Protein AF-A0A9W5VEI7-F1 (afdb_monomer)

Secondary structure (DSSP, 8-state):
-TT-TTSEETTEEEEE-TTHHHHHHHHHHHHHHHHHHHHT-SSTTTT-TTTTTT-EEES--EEEEETTTEEEEE--STT-EEE------TT------------SSS-EEEEEE-SSS-EEEEEE--

Structure (mmCIF, N/CA/C/O backbone):
data_AF-A0A9W5VEI7-F1
#
_entry.id   AF-A0A9W5VEI7-F1
#
loop_
_atom_site.group_PDB
_atom_site.id
_atom_site.type_symbol
_atom_site.label_atom_id
_atom_site.label_alt_id
_atom_site.label_comp_id
_atom_site.label_asym_id
_atom_site.label_entity_id
_atom_site.label_seq_id
_atom_site.pdbx_PDB_ins_code
_atom_site.Cartn_x
_atom_site.Cartn_y
_atom_site.Cartn_z
_atom_site.occupancy
_atom_site.B_iso_or_equiv
_atom_site.auth_seq_id
_atom_site.auth_comp_id
_atom_site.auth_asym_id
_atom_site.auth_atom_id
_atom_site.pdbx_PDB_model_num
ATOM 1 N N . VAL A 1 1 ? -15.115 3.979 12.867 1.00 89.81 1 VAL A N 1
ATOM 2 C CA . VAL A 1 1 ? -15.300 3.335 14.190 1.00 89.81 1 VAL A CA 1
ATOM 3 C C . VAL A 1 1 ? -14.771 4.228 15.309 1.00 89.81 1 VAL A C 1
ATOM 5 O O . VAL A 1 1 ? -15.508 4.481 16.246 1.00 89.81 1 VAL A O 1
ATOM 8 N N . HIS A 1 2 ? -13.590 4.835 15.154 1.00 90.88 2 HIS A N 1
ATOM 9 C CA . HIS A 1 2 ? -12.962 5.741 16.139 1.00 90.88 2 HIS A CA 1
ATOM 10 C C . HIS A 1 2 ? -13.725 7.028 16.533 1.00 90.88 2 HIS A C 1
ATOM 12 O O . HIS A 1 2 ? -13.246 7.781 17.369 1.00 90.88 2 HIS A O 1
ATOM 18 N N . SER A 1 3 ? -14.899 7.306 15.958 1.00 93.50 3 SER A N 1
ATOM 19 C CA . SER A 1 3 ? -15.786 8.395 16.396 1.00 93.50 3 SER A CA 1
ATOM 20 C C . SER A 1 3 ? -16.842 7.957 17.424 1.00 93.50 3 SER A C 1
ATOM 22 O O . SER A 1 3 ? -17.611 8.797 17.896 1.00 93.50 3 SER A O 1
ATOM 24 N N . ILE A 1 4 ? -16.909 6.663 17.767 1.00 93.94 4 ILE A N 1
ATOM 25 C CA . ILE A 1 4 ? -17.782 6.137 18.826 1.00 93.94 4 ILE A CA 1
ATOM 26 C C . ILE A 1 4 ? -17.278 6.656 20.176 1.00 93.94 4 ILE A C 1
ATOM 28 O O . ILE A 1 4 ? -16.124 6.450 20.543 1.00 93.94 4 ILE A O 1
ATOM 32 N N . ARG A 1 5 ? -18.151 7.341 20.917 1.00 95.00 5 ARG A N 1
ATOM 33 C CA . ARG A 1 5 ? -17.849 7.842 22.265 1.00 95.00 5 ARG A CA 1
ATOM 34 C C . ARG A 1 5 ? -18.010 6.733 23.297 1.00 95.00 5 ARG A C 1
ATOM 36 O O . ARG A 1 5 ? -18.776 5.805 23.068 1.00 95.00 5 ARG A O 1
ATOM 43 N N . GLU A 1 6 ? -17.333 6.859 24.436 1.00 94.06 6 GLU A N 1
ATOM 44 C CA . GLU A 1 6 ? -17.485 5.948 25.586 1.00 94.06 6 GLU A CA 1
ATOM 45 C C . GLU A 1 6 ? -17.261 4.461 25.234 1.00 94.06 6 GLU A C 1
ATOM 47 O O . GLU A 1 6 ? -17.860 3.569 25.836 1.00 94.06 6 GLU A O 1
ATOM 52 N N . ALA A 1 7 ? -16.409 4.182 24.238 1.00 95.50 7 ALA A N 1
ATOM 53 C CA . ALA A 1 7 ? -15.915 2.830 23.970 1.00 95.50 7 ALA A CA 1
ATOM 54 C C . ALA A 1 7 ? -15.021 2.349 25.125 1.00 95.50 7 ALA A C 1
ATOM 56 O O . ALA A 1 7 ? -15.180 1.237 25.617 1.00 95.50 7 ALA A O 1
ATOM 57 N N . TYR A 1 8 ? -14.170 3.243 25.626 1.00 96.06 8 TYR A N 1
ATOM 58 C CA . TYR A 1 8 ? -13.362 3.060 26.828 1.00 96.06 8 TYR A CA 1
ATOM 59 C C . TYR A 1 8 ? -13.491 4.289 27.734 1.00 96.06 8 TYR A C 1
ATOM 61 O O . TYR A 1 8 ? -13.826 5.381 27.258 1.00 96.06 8 TYR A O 1
ATOM 69 N N . LEU A 1 9 ? -13.250 4.115 29.035 1.00 93.06 9 LEU A N 1
ATOM 70 C CA . LEU A 1 9 ? -13.250 5.220 29.999 1.00 93.06 9 LEU A CA 1
ATOM 71 C C . LEU A 1 9 ? -12.119 6.222 29.691 1.00 93.06 9 LEU A C 1
ATOM 73 O O . LEU A 1 9 ? -10.972 5.797 29.530 1.00 93.06 9 LEU A O 1
ATOM 77 N N . PRO A 1 10 ? -12.397 7.540 29.641 1.00 90.88 10 PRO A N 1
ATOM 78 C CA . PRO A 1 10 ? -11.372 8.552 29.374 1.00 90.88 10 PRO A CA 1
ATOM 79 C C . PRO A 1 10 ? -10.241 8.571 30.407 1.00 90.88 10 PRO A C 1
ATOM 81 O O . PRO A 1 10 ? -9.091 8.820 30.056 1.00 90.88 10 PRO A O 1
ATOM 84 N N . GLU A 1 11 ? -10.561 8.310 31.677 1.00 91.88 11 GLU A N 1
ATOM 85 C CA . GLU A 1 11 ? -9.609 8.349 32.790 1.00 91.88 11 GLU A CA 1
ATOM 86 C C . GLU A 1 11 ? -8.664 7.143 32.786 1.00 91.88 11 GLU A C 1
ATOM 88 O O . GLU A 1 11 ? -7.541 7.235 33.284 1.00 91.88 11 GLU A O 1
ATOM 93 N N . LEU A 1 12 ? -9.112 6.011 32.231 1.00 91.38 12 LEU A N 1
ATOM 94 C CA . LEU A 1 12 ? -8.300 4.813 32.069 1.00 91.38 12 LEU A CA 1
ATOM 95 C C . LEU A 1 12 ? -8.835 3.953 30.914 1.00 91.38 12 LEU A C 1
ATOM 97 O O . LEU A 1 12 ? -9.746 3.144 31.093 1.00 91.38 12 LEU A O 1
ATOM 101 N N . SER A 1 13 ? -8.212 4.083 29.741 1.00 88.75 13 SER A N 1
ATOM 102 C CA . SER A 1 13 ? -8.659 3.480 28.474 1.00 88.75 13 SER A CA 1
ATOM 103 C C . SER A 1 13 ? -8.598 1.948 28.410 1.00 88.75 13 SER A C 1
ATOM 105 O O . SER A 1 13 ? -9.022 1.364 27.421 1.00 88.75 13 SER A O 1
ATOM 107 N N . VAL A 1 14 ? -8.102 1.281 29.457 1.00 93.44 14 VAL A N 1
ATOM 108 C CA . VAL A 1 14 ? -8.184 -0.183 29.592 1.00 93.44 14 VAL A CA 1
ATOM 109 C C . VAL A 1 14 ? -9.539 -0.641 30.139 1.00 93.44 14 VAL A C 1
ATOM 111 O O . VAL A 1 14 ? -9.875 -1.816 30.025 1.00 93.44 14 VAL A O 1
ATOM 114 N N . ILE A 1 15 ? -10.309 0.256 30.770 1.00 94.94 15 ILE A N 1
ATOM 115 C CA . ILE A 1 15 ? -11.610 -0.089 31.342 1.00 94.94 15 ILE A CA 1
ATOM 116 C C . ILE A 1 15 ? -12.681 0.067 30.251 1.00 94.94 15 ILE A C 1
ATOM 118 O O . ILE A 1 15 ? -12.861 1.179 29.736 1.00 94.94 15 ILE A O 1
ATOM 122 N N . PRO A 1 16 ? -13.413 -1.011 29.911 1.00 96.06 16 PRO A N 1
ATOM 123 C CA . PRO A 1 16 ? -14.502 -0.960 28.941 1.00 96.06 16 PRO A CA 1
ATOM 124 C C . PRO A 1 16 ? -15.584 0.048 29.346 1.00 96.06 16 PRO A C 1
ATOM 126 O O . PRO A 1 16 ? -16.036 0.060 30.493 1.00 96.06 16 PRO A O 1
ATOM 129 N N . GLY A 1 17 ? -16.007 0.884 28.398 1.00 95.69 17 GLY A N 1
ATOM 130 C CA . GLY A 1 17 ? -17.150 1.784 28.552 1.00 95.69 17 GLY A CA 1
ATOM 131 C C . GLY A 1 17 ? -18.465 1.151 28.084 1.00 95.69 17 GLY A C 1
ATOM 132 O O . GLY A 1 17 ? -18.524 -0.026 27.722 1.00 95.69 17 GLY A O 1
ATOM 133 N N . VAL A 1 18 ? -19.541 1.945 28.049 1.00 96.81 18 VAL A N 1
ATOM 134 C CA . VAL A 1 18 ? -20.878 1.470 27.637 1.00 96.81 18 VAL A CA 1
ATOM 135 C C . VAL A 1 18 ? -20.925 0.999 26.181 1.00 96.81 18 VAL A C 1
ATOM 137 O O . VAL A 1 18 ? -21.739 0.143 25.842 1.00 96.81 18 VAL A O 1
ATOM 140 N N . ASN A 1 19 ? -20.034 1.522 25.332 1.00 97.62 19 ASN A N 1
ATOM 141 C CA . ASN A 1 19 ? -19.972 1.198 23.909 1.00 97.62 19 ASN A CA 1
ATOM 142 C C . ASN A 1 19 ? -18.811 0.256 23.546 1.00 97.62 19 ASN A C 1
ATOM 144 O O . ASN A 1 19 ? -18.544 0.069 22.360 1.00 97.62 19 ASN A O 1
ATOM 148 N N . ALA A 1 20 ? -18.129 -0.352 24.525 1.00 97.06 20 ALA A N 1
ATOM 149 C CA . ALA A 1 20 ? -16.972 -1.217 24.269 1.00 97.06 20 ALA A CA 1
ATOM 150 C C . ALA A 1 20 ? -17.304 -2.376 23.317 1.00 97.06 20 ALA A C 1
ATOM 152 O O . ALA A 1 20 ? -16.655 -2.540 22.290 1.00 97.06 20 ALA A O 1
ATOM 153 N N . ALA A 1 21 ? -18.379 -3.120 23.596 1.00 97.75 21 ALA A N 1
ATOM 154 C CA . ALA A 1 21 ? -18.740 -4.305 22.817 1.00 97.75 21 ALA A CA 1
ATOM 155 C C . ALA A 1 21 ? -19.010 -3.990 21.334 1.00 97.75 21 ALA A C 1
ATOM 157 O O . ALA A 1 21 ? -18.533 -4.696 20.448 1.00 97.75 21 ALA A O 1
ATOM 158 N N . ILE A 1 22 ? -19.744 -2.905 21.051 1.00 97.69 22 ILE A N 1
ATOM 159 C CA . ILE A 1 22 ? -20.023 -2.489 19.667 1.00 97.69 22 ILE A CA 1
ATOM 160 C C . ILE A 1 22 ? -18.777 -1.925 18.976 1.00 97.69 22 ILE A C 1
ATOM 162 O O . ILE A 1 22 ? -18.629 -2.072 17.764 1.00 97.69 22 ILE A O 1
ATOM 166 N N . PHE A 1 23 ? -17.885 -1.272 19.728 1.00 97.44 23 PHE A N 1
ATOM 167 C CA . PHE A 1 23 ? -16.634 -0.742 19.202 1.00 97.44 23 PHE A CA 1
ATOM 168 C C . PHE A 1 23 ? -15.697 -1.881 18.793 1.00 97.44 23 PHE A C 1
ATOM 170 O O . PHE A 1 23 ? -15.270 -1.911 17.642 1.00 97.44 23 PHE A O 1
ATOM 177 N N . GLU A 1 24 ? -15.456 -2.842 19.687 1.00 97.00 24 GLU A N 1
ATOM 178 C CA . GLU A 1 24 ? -14.544 -3.971 19.469 1.00 97.00 24 GLU A CA 1
ATOM 179 C C . GLU A 1 24 ? -14.993 -4.858 18.303 1.00 97.00 24 GLU A C 1
ATOM 181 O O . GLU A 1 24 ? -14.178 -5.245 17.464 1.00 97.00 24 GLU A O 1
ATOM 186 N N . GLU A 1 25 ? -16.297 -5.131 18.178 1.00 98.00 25 GLU A N 1
ATOM 187 C CA . GLU A 1 25 ? -16.819 -5.890 17.038 1.00 98.00 25 GLU A CA 1
ATOM 188 C C . GLU A 1 25 ? -16.534 -5.173 15.709 1.00 98.00 25 GLU A C 1
ATOM 190 O O . GLU A 1 25 ? -16.079 -5.784 14.735 1.00 98.00 25 GLU A O 1
ATOM 195 N N . LEU A 1 26 ? -16.801 -3.866 15.646 1.00 98.06 26 LEU A N 1
ATOM 196 C CA . LEU A 1 26 ? -16.594 -3.087 14.429 1.00 98.06 26 LEU A CA 1
ATOM 197 C C . LEU A 1 26 ? -15.108 -2.901 14.118 1.00 98.06 26 LEU A C 1
ATOM 199 O O . LEU A 1 26 ? -14.727 -2.969 12.951 1.00 98.06 26 LEU A O 1
ATOM 203 N N . GLU A 1 27 ? -14.271 -2.691 15.129 1.00 95.88 27 GLU A N 1
ATOM 204 C CA . GLU A 1 27 ? -12.824 -2.593 14.971 1.00 95.88 27 GLU A CA 1
ATOM 205 C C . GLU A 1 27 ? -12.234 -3.916 14.457 1.00 95.88 27 GLU A C 1
ATOM 207 O O . GLU A 1 27 ? -11.488 -3.914 13.477 1.00 95.88 27 GLU A O 1
ATOM 212 N N . GLY A 1 28 ? -12.680 -5.060 14.986 1.00 97.06 28 GLY A N 1
ATOM 213 C CA . GLY A 1 28 ? -12.312 -6.382 14.471 1.00 97.06 28 GLY A CA 1
ATOM 214 C C . GLY A 1 28 ? -12.672 -6.581 12.992 1.00 97.06 28 GLY A C 1
ATOM 215 O O . GLY A 1 28 ? -11.894 -7.154 12.219 1.00 97.06 28 GLY A O 1
ATOM 216 N N . ARG A 1 29 ? -13.819 -6.049 12.545 1.00 97.88 29 ARG A N 1
ATOM 217 C CA . ARG A 1 29 ? -14.196 -6.051 1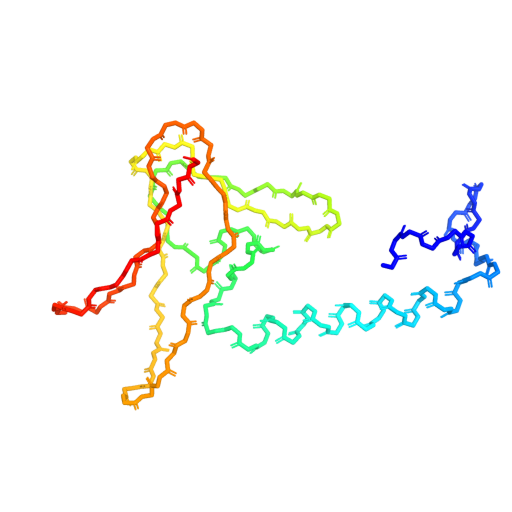1.118 1.00 97.88 29 ARG A CA 1
ATOM 218 C C . ARG A 1 29 ? -13.283 -5.155 10.274 1.00 97.88 29 ARG A C 1
ATOM 220 O O . ARG A 1 29 ? -12.981 -5.518 9.138 1.00 97.88 29 ARG A O 1
ATOM 227 N N . ILE A 1 30 ? -12.824 -4.021 10.808 1.00 95.56 30 ILE A N 1
ATOM 228 C CA . ILE A 1 30 ? -11.851 -3.147 10.133 1.00 95.56 30 ILE A CA 1
ATOM 229 C C . ILE A 1 30 ? -10.488 -3.839 10.009 1.00 95.56 30 ILE A C 1
ATOM 231 O O . ILE A 1 30 ? -9.930 -3.853 8.913 1.00 95.56 30 ILE A O 1
ATOM 235 N N . PHE A 1 31 ? -9.990 -4.489 11.065 1.00 94.25 31 PHE A N 1
ATOM 236 C CA . PHE A 1 31 ? -8.757 -5.282 10.988 1.00 94.25 31 PHE A CA 1
ATOM 237 C C . PHE A 1 31 ? -8.863 -6.406 9.955 1.00 94.25 31 PHE A C 1
ATOM 239 O O . PHE A 1 31 ? -7.980 -6.559 9.114 1.00 94.25 31 PHE A O 1
ATOM 246 N N . THR A 1 32 ? -9.988 -7.126 9.940 1.00 97.25 32 THR A N 1
ATOM 247 C CA . THR A 1 32 ? -10.258 -8.150 8.919 1.00 97.25 32 THR A CA 1
ATOM 248 C C . THR A 1 32 ? -10.211 -7.557 7.508 1.00 97.25 32 THR A C 1
ATOM 250 O O . THR A 1 32 ? -9.648 -8.161 6.596 1.00 97.25 32 THR A O 1
ATOM 253 N N . ALA A 1 33 ? -10.771 -6.360 7.309 1.00 96.31 33 ALA A N 1
ATOM 254 C CA . ALA A 1 33 ? -10.738 -5.684 6.018 1.00 96.31 33 ALA A CA 1
ATOM 255 C C . ALA A 1 33 ? -9.309 -5.315 5.584 1.00 96.31 33 ALA A C 1
ATOM 257 O O . ALA A 1 33 ? -8.986 -5.498 4.410 1.00 96.31 33 ALA A O 1
ATOM 258 N N . PHE A 1 34 ? -8.448 -4.861 6.504 1.00 94.19 34 PHE A N 1
ATOM 259 C CA . PHE A 1 34 ? -7.029 -4.625 6.214 1.00 94.19 34 PHE A CA 1
ATOM 260 C C . PHE A 1 34 ? -6.305 -5.917 5.827 1.00 94.19 34 PHE A C 1
ATOM 262 O O . PHE A 1 34 ? -5.645 -5.951 4.791 1.00 94.19 34 PHE A O 1
ATOM 269 N N . SER A 1 35 ? -6.511 -7.010 6.569 1.00 94.94 35 SER A N 1
ATOM 270 C CA . SER A 1 35 ? -5.917 -8.310 6.230 1.00 94.94 35 SER A CA 1
ATOM 271 C C . SER A 1 35 ? -6.369 -8.822 4.858 1.00 94.94 35 SER A C 1
ATOM 273 O O . SER A 1 35 ? -5.563 -9.341 4.092 1.00 94.94 35 SER A O 1
ATOM 275 N N . LEU A 1 36 ? -7.648 -8.652 4.507 1.00 97.69 36 LEU A N 1
ATOM 276 C CA . LEU A 1 36 ? -8.164 -9.020 3.183 1.00 97.69 36 LEU A CA 1
ATOM 277 C C . LEU A 1 36 ? -7.634 -8.107 2.070 1.00 97.69 36 LEU A C 1
ATOM 279 O O . LEU A 1 36 ? -7.484 -8.554 0.932 1.00 97.69 36 LEU A O 1
ATOM 283 N N . TYR A 1 37 ? -7.385 -6.831 2.374 1.00 95.81 37 TYR A N 1
ATOM 284 C CA . TYR A 1 37 ? -6.795 -5.881 1.436 1.00 95.81 37 TYR A CA 1
ATOM 285 C C . TYR A 1 37 ? -5.348 -6.248 1.097 1.00 95.81 37 TYR A C 1
ATOM 287 O O . TYR A 1 37 ? -4.991 -6.210 -0.080 1.00 95.81 37 TYR A O 1
ATOM 295 N N . ASP A 1 38 ? -4.560 -6.625 2.103 1.00 94.81 38 ASP A N 1
ATOM 296 C CA . ASP A 1 38 ? -3.181 -7.089 1.940 1.00 94.81 38 ASP A CA 1
ATOM 297 C C . ASP A 1 38 ? -3.132 -8.436 1.205 1.00 94.81 38 ASP A C 1
ATOM 299 O O . ASP A 1 38 ? -2.522 -8.546 0.145 1.00 94.81 38 ASP A O 1
ATOM 303 N N . ALA A 1 39 ? -3.900 -9.431 1.665 1.00 96.31 39 ALA A N 1
ATOM 304 C CA . ALA A 1 39 ? -3.863 -10.789 1.116 1.00 96.31 39 ALA A CA 1
ATOM 305 C C . ALA A 1 39 ? -4.236 -10.887 -0.376 1.00 96.31 39 ALA A C 1
ATOM 307 O O . ALA A 1 39 ? -3.816 -11.820 -1.061 1.00 96.31 39 ALA A O 1
ATOM 308 N N . ARG A 1 40 ? -5.048 -9.955 -0.894 1.00 97.19 40 ARG A N 1
ATOM 309 C CA . ARG A 1 40 ? -5.408 -9.914 -2.324 1.00 97.19 40 ARG A CA 1
ATOM 310 C C . ARG A 1 40 ? -4.396 -9.160 -3.187 1.00 97.19 40 ARG A C 1
ATOM 312 O O . ARG A 1 40 ? -4.503 -9.220 -4.412 1.00 97.19 40 ARG A O 1
ATOM 319 N N . ASN A 1 41 ? -3.515 -8.367 -2.579 1.00 97.69 41 ASN A N 1
ATOM 320 C CA . ASN A 1 41 ? -2.573 -7.540 -3.311 1.00 97.69 41 ASN A CA 1
ATOM 321 C C . ASN A 1 41 ? -1.415 -8.408 -3.812 1.00 97.69 41 ASN A C 1
ATOM 323 O O . ASN A 1 41 ? -0.784 -9.133 -3.051 1.00 97.69 41 ASN A O 1
ATOM 327 N N . VAL A 1 42 ? -1.143 -8.350 -5.115 1.00 97.81 42 VAL A N 1
ATOM 328 C CA . VAL A 1 42 ? -0.032 -9.103 -5.718 1.00 97.81 42 VAL A CA 1
ATOM 329 C C . VAL A 1 42 ? 1.309 -8.409 -5.435 1.00 97.81 42 VAL A C 1
ATOM 331 O O . VAL A 1 42 ? 2.350 -9.066 -5.394 1.00 97.81 42 VAL A O 1
ATOM 334 N N . ILE A 1 43 ? 1.280 -7.092 -5.208 1.00 98.12 43 ILE A N 1
ATOM 335 C CA . ILE A 1 43 ? 2.436 -6.286 -4.802 1.00 98.12 43 ILE A CA 1
ATOM 336 C C . ILE A 1 43 ? 2.732 -6.584 -3.335 1.00 98.12 43 ILE A C 1
ATOM 338 O O . ILE A 1 43 ? 1.861 -6.443 -2.474 1.00 98.12 43 ILE A O 1
ATOM 342 N N . LYS A 1 44 ? 3.973 -6.964 -3.036 1.00 98.12 44 LYS A N 1
ATOM 343 C CA . LYS A 1 44 ? 4.393 -7.243 -1.659 1.00 98.12 44 LYS A CA 1
ATOM 344 C C . LYS A 1 44 ? 4.680 -5.937 -0.938 1.00 98.12 44 LYS A C 1
ATOM 346 O O . LYS A 1 44 ? 5.437 -5.125 -1.468 1.00 98.12 44 LYS A O 1
ATOM 351 N N . ASN A 1 45 ? 4.141 -5.782 0.274 1.00 97.44 45 ASN A N 1
ATOM 352 C CA . ASN A 1 45 ? 4.315 -4.577 1.094 1.00 97.44 45 ASN A CA 1
ATOM 353 C C . ASN A 1 45 ? 3.897 -3.296 0.337 1.00 97.44 45 ASN A C 1
ATOM 355 O O . ASN A 1 45 ? 4.567 -2.267 0.395 1.00 97.44 45 ASN A O 1
ATOM 359 N N . GLY A 1 46 ? 2.800 -3.380 -0.428 1.00 97.31 46 GLY A N 1
ATOM 360 C CA . GLY A 1 46 ? 2.264 -2.261 -1.213 1.00 97.31 46 GLY A CA 1
ATOM 361 C C . GLY A 1 46 ? 1.591 -1.161 -0.387 1.00 97.31 46 GLY A C 1
ATOM 362 O O . GLY A 1 46 ? 1.188 -0.142 -0.939 1.00 97.31 46 GLY A O 1
ATOM 363 N N . ASP A 1 47 ? 1.437 -1.384 0.915 1.00 96.00 47 ASP A N 1
ATOM 364 C CA . ASP A 1 47 ? 0.917 -0.445 1.907 1.00 96.00 47 ASP A CA 1
ATOM 365 C C . ASP A 1 47 ? 2.026 0.224 2.740 1.00 96.00 47 ASP A C 1
ATOM 367 O O . ASP A 1 47 ? 1.726 1.100 3.544 1.00 96.00 47 ASP A O 1
ATOM 371 N N . PHE A 1 48 ? 3.291 -0.171 2.543 1.00 97.19 48 PHE A N 1
ATOM 372 C CA . PHE A 1 48 ? 4.469 0.311 3.273 1.00 97.19 48 PHE A CA 1
ATOM 373 C C . PHE A 1 48 ? 4.433 0.077 4.793 1.00 97.19 48 PHE A C 1
ATOM 375 O O . PHE A 1 48 ? 5.254 0.635 5.523 1.00 97.19 48 PHE A O 1
ATOM 382 N N . ASN A 1 49 ? 3.547 -0.790 5.294 1.00 94.62 49 ASN A N 1
ATOM 383 C CA . ASN A 1 49 ? 3.453 -1.086 6.728 1.00 94.62 49 ASN A CA 1
ATOM 384 C C . ASN A 1 49 ? 4.703 -1.801 7.271 1.00 94.62 49 ASN A C 1
ATOM 386 O O . ASN A 1 49 ? 4.950 -1.789 8.472 1.00 94.62 49 ASN A O 1
ATOM 390 N N . ASN A 1 50 ? 5.529 -2.381 6.393 1.00 95.19 50 ASN A N 1
ATOM 391 C CA . ASN A 1 50 ? 6.835 -2.955 6.734 1.00 95.19 50 ASN A CA 1
ATOM 392 C C . ASN A 1 50 ? 8.000 -2.107 6.188 1.00 95.19 50 ASN A C 1
ATOM 394 O O . ASN A 1 50 ? 9.032 -2.644 5.758 1.00 95.19 50 ASN A O 1
ATOM 398 N N . GLY A 1 51 ? 7.819 -0.783 6.138 1.00 95.94 51 GLY A N 1
ATOM 399 C CA . GLY A 1 51 ? 8.791 0.156 5.583 1.00 95.94 51 GLY A CA 1
ATOM 400 C C . GLY A 1 51 ? 9.039 -0.109 4.097 1.00 95.94 51 GLY A C 1
ATOM 401 O O . GLY A 1 51 ? 8.105 -0.318 3.327 1.00 95.94 51 GLY A O 1
ATOM 402 N N . LEU A 1 52 ? 10.312 -0.166 3.699 1.00 97.56 52 LEU A N 1
ATOM 403 C CA . LEU A 1 52 ? 10.743 -0.392 2.309 1.00 97.56 52 LEU A CA 1
ATOM 404 C C . LEU A 1 52 ? 11.021 -1.872 1.990 1.00 97.56 52 LEU A C 1
ATOM 406 O O . LEU A 1 52 ? 11.618 -2.202 0.967 1.00 97.56 52 LEU A O 1
ATOM 410 N N . SER A 1 53 ? 10.588 -2.795 2.851 1.00 97.69 53 SER A N 1
ATOM 411 C CA . SER A 1 53 ? 10.746 -4.231 2.611 1.00 97.69 53 SER A CA 1
ATOM 412 C C . SER A 1 53 ? 10.117 -4.641 1.274 1.00 97.69 53 SER A C 1
ATOM 414 O O . SER A 1 53 ? 9.020 -4.202 0.942 1.00 97.69 53 SER A O 1
ATOM 416 N N . CYS A 1 54 ? 10.786 -5.519 0.521 1.00 97.75 54 CYS A N 1
ATOM 417 C CA . CYS A 1 54 ? 10.386 -5.954 -0.828 1.00 97.75 54 CYS A CA 1
ATOM 418 C C . CYS A 1 54 ? 10.414 -4.864 -1.921 1.00 97.75 54 CYS A C 1
ATOM 420 O O . CYS A 1 54 ? 10.075 -5.177 -3.063 1.00 97.75 54 CYS A O 1
ATOM 422 N N . TRP A 1 55 ? 10.845 -3.639 -1.621 1.00 98.56 55 TRP A N 1
ATOM 423 C CA . TRP A 1 55 ? 11.043 -2.577 -2.605 1.00 98.56 55 TRP A CA 1
ATOM 424 C C . TRP A 1 55 ? 12.530 -2.382 -2.907 1.00 98.56 55 TRP A C 1
ATOM 426 O O . TRP A 1 55 ? 13.380 -2.467 -2.023 1.00 98.56 55 TRP A O 1
ATOM 436 N N . ASN A 1 56 ? 12.845 -2.116 -4.171 1.00 98.44 56 ASN A N 1
ATOM 437 C CA . ASN A 1 56 ? 14.154 -1.657 -4.606 1.00 98.44 56 ASN A CA 1
ATOM 438 C C . ASN A 1 56 ? 14.145 -0.130 -4.689 1.00 98.44 56 ASN A C 1
ATOM 440 O O . ASN A 1 56 ? 13.267 0.448 -5.332 1.00 98.44 56 ASN A O 1
ATOM 444 N N . VAL A 1 57 ? 15.133 0.499 -4.060 1.00 98.19 57 VAL A N 1
ATOM 445 C CA . VAL A 1 57 ? 15.180 1.947 -3.854 1.00 98.19 57 VAL A CA 1
ATOM 446 C C . VAL A 1 57 ? 16.459 2.516 -4.449 1.00 98.19 57 VAL A C 1
ATOM 448 O O . VAL A 1 57 ? 17.550 1.996 -4.209 1.00 98.19 57 VAL A O 1
ATOM 451 N N . LYS A 1 58 ? 16.321 3.604 -5.203 1.00 97.94 58 LYS A N 1
ATOM 452 C CA . LYS A 1 58 ? 17.419 4.481 -5.614 1.00 97.94 58 LYS A CA 1
ATOM 453 C C . LYS A 1 58 ? 17.118 5.902 -5.148 1.00 97.94 58 LYS A C 1
ATOM 455 O O . LYS A 1 58 ? 15.969 6.323 -5.210 1.00 97.94 58 LYS A O 1
ATOM 460 N N . GLY A 1 59 ? 18.148 6.634 -4.735 1.00 96.12 59 GLY A N 1
ATOM 461 C CA . GLY A 1 59 ? 17.983 7.974 -4.163 1.00 96.12 59 GLY A CA 1
ATOM 462 C C . GLY A 1 59 ? 17.429 7.941 -2.739 1.00 96.12 59 GLY A C 1
ATOM 463 O O . GLY A 1 59 ? 17.458 6.900 -2.074 1.00 96.12 59 GLY A O 1
ATOM 464 N N . HIS A 1 60 ? 16.971 9.096 -2.266 1.00 96.25 60 HIS A N 1
ATOM 465 C CA . HIS A 1 60 ? 16.434 9.272 -0.924 1.00 96.25 60 HIS A CA 1
ATOM 466 C C . HIS A 1 60 ? 14.904 9.183 -0.919 1.00 96.25 60 HIS A C 1
ATOM 468 O O . HIS A 1 60 ? 14.225 9.978 -1.567 1.00 96.25 60 HIS A O 1
ATOM 474 N N . VAL A 1 61 ? 14.360 8.239 -0.150 1.00 97.38 61 VAL A N 1
ATOM 475 C CA . VAL A 1 61 ? 12.919 8.086 0.099 1.00 97.38 61 VAL A CA 1
ATOM 476 C C . VAL A 1 61 ? 12.693 7.700 1.551 1.00 97.38 61 VAL A C 1
ATOM 478 O O . VAL A 1 61 ? 13.519 6.999 2.137 1.00 97.38 61 VAL A O 1
ATOM 481 N N . ASP A 1 62 ? 11.543 8.090 2.087 1.00 96.31 62 ASP A N 1
ATOM 482 C CA . ASP A 1 62 ? 11.162 7.806 3.467 1.00 96.31 62 ASP A CA 1
ATOM 483 C C . ASP A 1 62 ? 9.824 7.075 3.532 1.00 96.31 62 ASP A C 1
ATOM 485 O O . ASP A 1 62 ? 8.998 7.145 2.619 1.00 96.31 62 ASP A O 1
ATOM 489 N N . VAL A 1 63 ? 9.602 6.373 4.643 1.00 97.06 63 VAL A N 1
ATOM 490 C CA . VAL A 1 63 ? 8.282 5.865 5.012 1.00 97.06 63 VAL A CA 1
ATOM 491 C C . VAL A 1 63 ?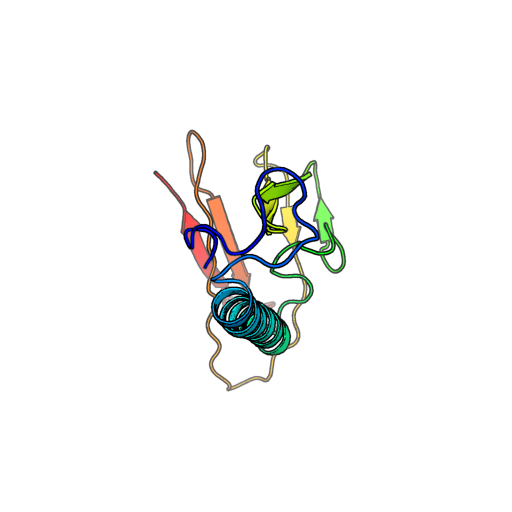 7.899 6.479 6.345 1.00 97.06 63 VAL A C 1
ATOM 493 O O . VAL A 1 63 ? 8.573 6.255 7.349 1.00 97.06 63 VAL A O 1
ATOM 496 N N . GLU A 1 64 ? 6.813 7.242 6.348 1.00 95.06 64 GLU A N 1
ATOM 497 C CA . GLU A 1 64 ? 6.303 7.906 7.543 1.00 95.06 64 GLU A CA 1
ATOM 498 C C . GLU A 1 64 ? 5.068 7.179 8.077 1.00 95.06 64 GLU A C 1
ATOM 500 O O . GLU A 1 64 ? 4.137 6.869 7.328 1.00 95.06 64 GLU A O 1
ATOM 505 N N . GLU A 1 65 ? 5.036 6.931 9.386 1.00 89.81 65 GLU A N 1
ATOM 506 C CA . GLU A 1 65 ? 3.833 6.456 10.067 1.00 89.81 65 GLU A CA 1
ATOM 507 C C . GLU A 1 65 ? 2.885 7.634 10.322 1.00 89.81 65 GLU A C 1
ATOM 509 O O . GLU A 1 65 ? 3.157 8.533 11.118 1.00 89.81 65 GLU A O 1
ATOM 514 N N . GLN A 1 66 ? 1.739 7.620 9.650 1.00 80.94 66 GLN A N 1
ATOM 515 C CA . GLN A 1 66 ? 0.615 8.499 9.937 1.00 80.94 66 GLN A CA 1
ATOM 516 C C . GLN A 1 66 ? -0.336 7.866 10.967 1.00 80.94 66 GLN A C 1
ATOM 518 O O . GLN A 1 66 ? -0.219 6.702 11.357 1.00 80.94 66 GLN A O 1
ATOM 523 N N . ASN A 1 67 ? -1.325 8.656 11.397 1.00 73.88 67 ASN A N 1
ATOM 524 C CA . ASN A 1 67 ? -2.353 8.261 12.363 1.00 73.88 67 ASN A CA 1
ATOM 525 C C . ASN A 1 67 ? -2.914 6.848 12.108 1.00 73.88 67 ASN A C 1
ATOM 527 O O . ASN A 1 67 ? -3.267 6.504 10.980 1.00 73.88 67 ASN A O 1
ATOM 531 N N . ASN A 1 68 ? -3.104 6.088 13.193 1.00 68.38 68 ASN A N 1
ATOM 532 C CA . ASN A 1 68 ? -3.715 4.754 13.206 1.00 68.38 68 ASN A CA 1
ATOM 533 C C . ASN A 1 68 ? -2.986 3.710 12.338 1.00 68.38 68 ASN A C 1
ATOM 535 O O . ASN A 1 68 ? -3.634 3.012 11.560 1.00 68.38 68 ASN A O 1
ATOM 539 N N . GLN A 1 69 ? -1.662 3.585 12.498 1.00 71.69 69 GLN A N 1
ATOM 540 C CA . GLN A 1 69 ? -0.847 2.537 11.855 1.00 71.69 69 GLN A CA 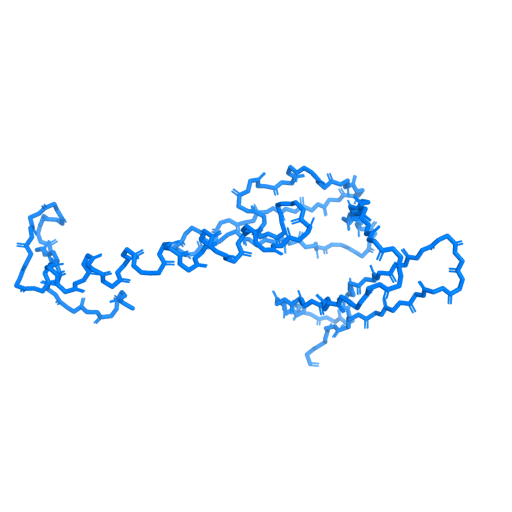1
ATOM 541 C C . GLN A 1 69 ? -0.865 2.594 10.320 1.00 71.69 69 GLN A C 1
ATOM 543 O O . GLN A 1 69 ? -0.737 1.571 9.652 1.00 71.69 69 GLN A O 1
ATOM 548 N N . ARG A 1 70 ? -1.072 3.782 9.746 1.00 86.69 70 ARG A N 1
ATOM 549 C CA . ARG A 1 70 ? -1.028 3.966 8.298 1.00 86.69 70 ARG A CA 1
ATOM 550 C C . ARG A 1 70 ? 0.358 4.444 7.903 1.00 86.69 70 ARG A C 1
ATOM 552 O O . ARG A 1 70 ? 0.664 5.611 8.110 1.00 86.69 70 ARG A O 1
ATOM 559 N N . SER A 1 71 ? 1.144 3.595 7.264 1.00 94.81 71 SER A N 1
ATOM 560 C CA . SER A 1 71 ? 2.403 4.022 6.659 1.00 94.81 71 SER A CA 1
ATOM 561 C C . SER A 1 71 ? 2.182 4.664 5.288 1.00 94.81 71 SER A C 1
ATOM 563 O O . SER A 1 71 ? 1.275 4.285 4.541 1.00 94.81 71 SER A O 1
ATOM 565 N N . VAL A 1 72 ? 2.997 5.663 4.948 1.00 96.38 72 VAL A N 1
ATOM 566 C CA . VAL A 1 72 ? 3.001 6.299 3.624 1.00 96.38 72 VAL A CA 1
ATOM 567 C C . VAL A 1 72 ? 4.420 6.397 3.082 1.00 96.38 72 VAL A C 1
ATOM 569 O O . VAL A 1 72 ? 5.344 6.717 3.821 1.00 96.38 72 VAL A O 1
ATOM 572 N N . LEU A 1 73 ? 4.587 6.139 1.785 1.00 97.88 73 LEU A N 1
ATOM 573 C CA . LEU A 1 73 ? 5.835 6.413 1.079 1.00 97.88 73 LEU A CA 1
ATOM 574 C C . LEU A 1 73 ? 5.922 7.906 0.752 1.00 97.88 73 LEU A C 1
ATOM 576 O O . LEU A 1 73 ? 5.006 8.459 0.139 1.00 97.88 73 LEU A O 1
ATOM 580 N N . VAL A 1 74 ? 7.048 8.523 1.098 1.00 97.56 74 VAL A N 1
ATOM 581 C CA . VAL A 1 74 ? 7.388 9.902 0.753 1.00 97.56 74 VAL A CA 1
ATOM 582 C C . VAL A 1 74 ? 8.539 9.886 -0.247 1.00 97.56 74 VAL A C 1
ATOM 584 O O . VAL A 1 74 ? 9.607 9.332 0.016 1.00 97.56 74 VAL A O 1
ATOM 587 N N . VAL A 1 75 ? 8.311 10.506 -1.406 1.00 97.44 75 VAL A N 1
ATOM 588 C CA . VAL A 1 75 ? 9.312 10.679 -2.467 1.00 97.44 75 VAL A CA 1
ATOM 589 C C . VAL A 1 75 ? 9.639 12.174 -2.558 1.00 97.44 75 VAL A C 1
ATOM 591 O O . VAL A 1 75 ? 8.888 12.919 -3.194 1.00 97.44 75 VAL A O 1
ATOM 594 N N . PRO A 1 76 ? 10.692 12.645 -1.864 1.00 95.56 76 PRO A N 1
ATOM 595 C CA . PRO A 1 76 ? 10.978 14.073 -1.722 1.00 95.56 76 PRO A CA 1
ATOM 596 C C . PRO A 1 76 ? 11.697 14.683 -2.933 1.00 95.56 76 PRO A C 1
ATOM 598 O O . PRO A 1 76 ? 11.633 15.896 -3.135 1.00 95.56 76 PRO A O 1
ATOM 601 N N . GLU A 1 77 ? 12.379 13.864 -3.733 1.00 94.31 77 GLU A N 1
ATOM 602 C CA . GLU A 1 77 ? 13.211 14.293 -4.859 1.00 94.31 77 GLU A CA 1
ATOM 603 C C . GLU A 1 77 ? 12.842 13.537 -6.142 1.00 94.31 77 GLU A C 1
ATOM 605 O O . GLU A 1 77 ? 12.329 12.419 -6.093 1.00 94.31 77 GLU A O 1
ATOM 610 N N . TRP A 1 78 ? 13.054 14.162 -7.302 1.00 95.31 78 TRP A N 1
ATOM 611 C CA . TRP A 1 78 ? 12.604 13.610 -8.588 1.00 95.31 78 TRP A CA 1
ATOM 612 C C . TRP A 1 78 ? 13.551 12.532 -9.127 1.00 95.31 78 TRP A C 1
ATOM 614 O O . TRP A 1 78 ? 13.159 11.740 -9.980 1.00 95.31 78 TRP A O 1
ATOM 624 N N . GLU A 1 79 ? 14.790 12.509 -8.637 1.00 95.75 79 GLU A N 1
ATOM 625 C CA . GLU A 1 79 ? 15.814 11.521 -8.965 1.00 95.75 79 GLU A CA 1
ATOM 626 C C . GLU A 1 79 ? 15.606 10.183 -8.237 1.00 95.75 79 GLU A C 1
ATOM 628 O O . GLU A 1 79 ? 16.247 9.188 -8.589 1.00 95.75 79 GLU A O 1
ATOM 633 N N . ALA A 1 80 ? 14.749 10.152 -7.212 1.00 97.44 80 ALA A N 1
ATOM 634 C CA . ALA A 1 80 ? 14.482 8.952 -6.439 1.00 97.44 80 ALA A CA 1
ATOM 635 C C . ALA A 1 80 ? 13.541 7.989 -7.181 1.00 97.44 80 ALA A C 1
ATOM 637 O O . ALA A 1 80 ? 12.551 8.384 -7.796 1.00 97.44 80 ALA A O 1
ATOM 638 N N . GLU A 1 81 ? 13.826 6.691 -7.077 1.00 97.62 81 GLU A N 1
ATOM 639 C CA . GLU A 1 81 ? 13.042 5.624 -7.699 1.00 97.62 81 GLU A CA 1
ATOM 640 C C . GLU A 1 81 ? 12.723 4.537 -6.673 1.00 97.62 81 GLU A C 1
ATOM 642 O O . GLU A 1 81 ? 13.612 4.029 -5.987 1.00 97.62 81 GLU A O 1
ATOM 647 N N . VAL A 1 82 ? 11.459 4.113 -6.630 1.00 98.31 82 VAL A N 1
ATOM 648 C CA . VAL A 1 82 ? 11.003 2.963 -5.842 1.00 98.31 82 VAL A CA 1
ATOM 649 C C . VAL A 1 82 ? 10.338 1.977 -6.790 1.00 98.31 82 VAL A C 1
ATOM 651 O O . VAL A 1 82 ? 9.397 2.319 -7.500 1.00 98.31 82 VAL A O 1
ATOM 654 N N . SER A 1 83 ? 10.855 0.752 -6.843 1.00 98.25 83 SER A N 1
ATOM 655 C CA . SER A 1 83 ? 10.466 -0.244 -7.848 1.00 98.25 83 SER A CA 1
ATOM 656 C C . SER A 1 83 ? 10.345 -1.640 -7.245 1.00 98.25 83 SER A C 1
ATOM 658 O O . SER A 1 83 ? 11.048 -1.989 -6.298 1.00 98.25 83 SER A O 1
ATOM 660 N N . GLN A 1 84 ? 9.448 -2.458 -7.791 1.00 98.38 84 GLN A N 1
ATOM 661 C CA . GLN A 1 84 ? 9.307 -3.865 -7.429 1.00 98.38 84 GLN A CA 1
ATOM 662 C C . GLN A 1 84 ? 8.994 -4.673 -8.686 1.00 98.38 84 GLN A C 1
ATOM 664 O O . GLN A 1 84 ? 8.089 -4.331 -9.444 1.00 98.38 84 GLN A O 1
ATOM 669 N N . GLU A 1 85 ? 9.719 -5.770 -8.889 1.00 97.38 85 GLU A N 1
ATOM 670 C CA . GLU A 1 85 ? 9.377 -6.750 -9.917 1.00 97.38 85 GLU A CA 1
ATOM 671 C C . GLU A 1 85 ? 8.249 -7.656 -9.405 1.00 97.38 85 GLU A C 1
ATOM 673 O O . GLU A 1 85 ? 8.360 -8.274 -8.340 1.00 97.38 85 GLU A O 1
ATOM 678 N N . VAL A 1 86 ? 7.161 -7.752 -10.170 1.00 96.81 86 VAL A N 1
ATOM 679 C CA . VAL A 1 86 ? 5.969 -8.522 -9.800 1.00 96.81 86 VAL A CA 1
ATOM 680 C C . VAL A 1 86 ? 5.703 -9.591 -10.852 1.00 96.81 86 VAL A C 1
ATOM 682 O O . VAL A 1 86 ? 5.548 -9.301 -12.034 1.00 96.81 86 VAL A O 1
ATOM 685 N N . ARG A 1 87 ? 5.608 -10.853 -10.422 1.00 96.19 87 ARG A N 1
ATOM 686 C CA . ARG A 1 87 ? 5.244 -11.962 -11.314 1.00 96.19 87 ARG A CA 1
ATOM 687 C C . ARG A 1 87 ? 3.733 -12.013 -11.505 1.00 96.19 87 ARG A C 1
ATOM 689 O O . ARG A 1 87 ? 2.990 -12.134 -10.532 1.00 96.19 87 ARG A O 1
ATOM 696 N N . VAL A 1 88 ? 3.295 -12.005 -12.759 1.00 95.25 88 VAL A N 1
ATOM 697 C CA . VAL A 1 88 ? 1.884 -12.098 -13.157 1.00 95.25 88 VAL A CA 1
ATOM 698 C C . VAL A 1 88 ? 1.631 -13.325 -14.035 1.00 95.25 88 VAL A C 1
ATOM 700 O O . VAL A 1 88 ? 2.560 -13.967 -14.523 1.00 95.25 88 VAL A O 1
ATOM 703 N N . CYS A 1 89 ? 0.362 -13.686 -14.216 1.00 95.75 89 CYS A N 1
ATOM 704 C CA . CYS A 1 89 ? -0.059 -14.746 -15.126 1.00 95.75 89 CYS A CA 1
ATOM 705 C C . CYS A 1 89 ? -0.457 -14.130 -16.478 1.00 95.75 89 CYS A C 1
ATOM 707 O O . CYS A 1 89 ? -1.457 -13.406 -16.522 1.00 95.75 89 CYS A O 1
ATOM 709 N N . PRO A 1 90 ? 0.253 -14.445 -17.577 1.00 94.06 90 PRO A N 1
ATOM 710 C CA . PRO A 1 90 ? -0.088 -13.936 -18.902 1.00 94.06 90 PRO A CA 1
ATOM 711 C C . PRO A 1 90 ? -1.535 -14.258 -19.302 1.00 94.06 90 PRO A C 1
ATOM 713 O O . PRO A 1 90 ? -2.061 -15.325 -18.977 1.00 94.06 90 PRO A O 1
ATOM 716 N N . GLY A 1 91 ? -2.187 -13.329 -20.006 1.00 94.12 91 GLY A N 1
ATOM 717 C CA . GLY A 1 91 ? -3.576 -13.470 -20.461 1.00 94.12 91 GLY A CA 1
ATOM 718 C C . GLY A 1 91 ? -4.647 -13.220 -19.390 1.00 94.12 91 GLY A C 1
ATOM 719 O O . GLY A 1 91 ? -5.835 -13.341 -19.688 1.00 94.12 91 GLY A O 1
ATOM 720 N N . ARG A 1 92 ? -4.265 -12.862 -18.155 1.00 96.12 92 ARG A N 1
ATOM 721 C CA . ARG A 1 92 ? -5.199 -12.396 -17.116 1.00 96.12 92 ARG A CA 1
ATOM 722 C C . ARG A 1 92 ? -5.224 -10.872 -17.037 1.00 96.12 92 ARG A C 1
ATOM 724 O O . ARG A 1 92 ? -4.204 -10.221 -17.220 1.00 96.12 92 ARG A O 1
ATOM 731 N N . GLY A 1 93 ? -6.397 -10.322 -16.727 1.00 95.69 93 GLY A N 1
ATOM 732 C CA . GLY A 1 93 ? -6.559 -8.899 -16.436 1.00 95.69 93 GLY A CA 1
ATOM 733 C C . GLY A 1 93 ? -6.171 -8.568 -14.995 1.00 95.69 93 GLY A C 1
ATOM 734 O O . GLY A 1 93 ? -6.479 -9.331 -14.077 1.00 95.69 93 GLY A O 1
ATOM 735 N N . TYR A 1 94 ? -5.536 -7.414 -14.808 1.00 96.12 94 TYR A N 1
ATOM 736 C CA . TYR A 1 94 ? -5.128 -6.878 -13.511 1.00 96.12 94 TYR A CA 1
ATOM 737 C C . TYR A 1 94 ? -5.629 -5.442 -13.358 1.00 96.12 94 TYR A C 1
ATOM 739 O O . TYR A 1 94 ? -5.879 -4.754 -14.344 1.00 96.12 94 TYR A O 1
ATOM 747 N N . ILE A 1 95 ? -5.782 -4.996 -12.111 1.00 97.19 95 ILE A N 1
ATOM 748 C CA . ILE A 1 95 ? -6.135 -3.612 -11.786 1.00 97.19 95 ILE A CA 1
ATOM 749 C C . ILE A 1 95 ? -4.974 -3.021 -10.998 1.00 97.19 95 ILE A C 1
ATOM 751 O O . ILE A 1 95 ? -4.731 -3.433 -9.862 1.00 97.19 95 ILE A O 1
ATOM 755 N N . LEU A 1 96 ? -4.296 -2.037 -11.584 1.00 97.19 96 LEU A N 1
ATOM 756 C CA . LEU A 1 96 ? -3.387 -1.166 -10.854 1.00 97.19 96 LEU A CA 1
ATOM 757 C C . LEU A 1 96 ? -4.213 -0.055 -10.200 1.00 97.19 96 LEU A C 1
ATOM 759 O O . LEU A 1 96 ? -4.913 0.695 -10.876 1.00 97.19 96 LEU A O 1
ATOM 763 N N . ARG A 1 97 ? -4.154 0.042 -8.871 1.00 97.88 97 ARG A N 1
ATOM 764 C CA . ARG A 1 97 ? -4.789 1.126 -8.117 1.00 97.88 97 ARG A CA 1
ATOM 765 C C . ARG A 1 97 ? -3.781 1.728 -7.159 1.00 97.88 97 ARG A C 1
ATOM 767 O O . ARG A 1 97 ? -3.202 1.012 -6.350 1.00 97.88 97 ARG A O 1
ATOM 774 N N . VAL A 1 98 ? -3.658 3.046 -7.211 1.00 97.25 98 VAL A N 1
ATOM 775 C CA . VAL A 1 98 ? -2.769 3.826 -6.353 1.00 97.25 98 VAL A CA 1
ATOM 776 C C . VAL A 1 98 ? -3.609 4.856 -5.603 1.00 97.25 98 VAL A C 1
ATOM 778 O O . VAL A 1 98 ? -4.537 5.446 -6.152 1.00 97.25 98 VAL A O 1
ATOM 781 N N . THR A 1 99 ? -3.329 5.028 -4.314 1.00 96.00 99 THR A N 1
ATOM 782 C CA . THR A 1 99 ? -3.966 6.040 -3.463 1.00 96.00 99 THR A CA 1
ATOM 783 C C . THR A 1 99 ? -2.870 6.939 -2.923 1.00 96.00 99 THR A C 1
ATOM 785 O O . THR A 1 99 ? -2.225 6.608 -1.933 1.00 96.00 99 THR A O 1
ATOM 788 N N . ALA A 1 100 ? -2.654 8.052 -3.615 1.00 95.94 100 ALA A N 1
ATOM 789 C CA . ALA A 1 100 ? -1.598 9.015 -3.346 1.00 95.94 100 ALA A CA 1
ATOM 790 C C . ALA A 1 100 ? -2.105 10.436 -3.631 1.00 95.94 100 ALA A C 1
ATOM 792 O O . ALA A 1 100 ? -3.187 10.618 -4.193 1.00 95.94 100 ALA A O 1
ATOM 793 N N . TYR A 1 101 ? -1.317 11.431 -3.241 1.00 95.31 101 TYR A N 1
ATOM 794 C CA . TYR A 1 101 ? -1.516 12.830 -3.602 1.00 95.31 101 TYR A CA 1
ATOM 795 C C . TYR A 1 101 ? -0.160 13.456 -3.937 1.00 95.31 101 TYR A C 1
ATOM 797 O O . TYR A 1 101 ? 0.882 12.906 -3.575 1.00 95.31 101 TYR A O 1
ATOM 805 N N . LYS A 1 102 ? -0.168 14.582 -4.655 1.00 96.31 102 LYS A N 1
ATOM 806 C CA . LYS A 1 102 ? 1.051 15.301 -5.029 1.00 96.31 102 LYS A CA 1
ATOM 807 C C . LYS A 1 102 ? 1.217 16.533 -4.149 1.00 96.31 102 LYS A C 1
ATOM 809 O O . LYS A 1 102 ? 0.276 17.294 -3.959 1.00 96.31 102 LYS A O 1
ATOM 814 N N . GLU A 1 103 ? 2.426 16.768 -3.653 1.00 95.06 103 GLU A N 1
ATOM 815 C CA . GLU A 1 103 ? 2.791 18.037 -3.018 1.00 95.06 103 GLU A CA 1
ATOM 816 C C . GLU A 1 103 ? 3.606 18.909 -3.973 1.00 95.06 103 GLU A C 1
ATOM 818 O O . GLU A 1 103 ? 4.468 18.414 -4.701 1.00 95.06 103 GLU A O 1
ATOM 823 N N . GLY A 1 104 ? 3.347 20.217 -3.977 1.00 94.31 104 GLY A N 1
ATOM 824 C CA . GLY A 1 104 ? 4.089 21.176 -4.797 1.00 94.31 104 GLY A CA 1
ATOM 825 C C . GLY A 1 104 ? 3.883 21.010 -6.309 1.00 94.31 104 GLY A C 1
ATOM 826 O O . GLY A 1 104 ? 2.828 20.580 -6.768 1.00 94.31 104 GLY A O 1
ATOM 827 N N . TYR A 1 105 ? 4.895 21.402 -7.085 1.00 93.56 105 TYR A N 1
ATOM 828 C CA . TYR A 1 105 ? 4.847 21.425 -8.551 1.00 93.56 105 TYR A CA 1
ATOM 829 C C . TYR A 1 105 ? 5.131 20.058 -9.191 1.00 93.56 105 TYR A C 1
ATOM 831 O O . TYR A 1 105 ? 5.748 19.179 -8.581 1.00 93.56 105 TYR A O 1
ATOM 839 N N . GLY A 1 106 ? 4.740 19.925 -10.460 1.00 93.31 106 GLY A N 1
ATOM 840 C CA . GLY A 1 106 ? 4.985 18.739 -11.281 1.00 93.31 106 GLY A CA 1
ATOM 841 C C . GLY A 1 106 ? 3.975 17.620 -11.040 1.00 93.31 106 GLY A C 1
ATOM 842 O O . GLY A 1 106 ? 2.920 17.831 -10.445 1.00 93.31 106 GLY A O 1
ATOM 843 N N . GLU A 1 107 ? 4.324 16.421 -11.497 1.00 95.56 107 GLU A N 1
ATOM 844 C CA . GLU A 1 107 ? 3.473 15.233 -11.432 1.00 95.56 107 GLU A CA 1
ATOM 845 C C . GLU A 1 107 ? 4.180 14.131 -10.636 1.00 95.56 107 GLU A C 1
ATOM 847 O O . GLU A 1 107 ? 5.389 13.944 -10.755 1.00 95.56 107 GLU A O 1
ATOM 852 N N . GLY A 1 108 ? 3.433 13.410 -9.805 1.00 95.56 108 GLY A N 1
ATOM 853 C CA . GLY A 1 108 ? 3.847 12.105 -9.294 1.00 95.56 108 GLY A CA 1
ATOM 854 C C . GLY A 1 108 ? 3.404 11.030 -10.277 1.00 95.56 108 GLY A C 1
ATOM 855 O O . GLY A 1 108 ? 2.324 11.150 -10.853 1.00 95.56 108 GLY A O 1
ATOM 856 N N . CYS A 1 109 ? 4.204 9.986 -10.476 1.00 95.81 109 CYS A N 1
ATOM 857 C CA . CYS A 1 109 ? 3.886 8.933 -11.435 1.00 95.81 109 CYS A CA 1
ATOM 858 C C . CYS A 1 109 ? 4.122 7.547 -10.835 1.00 95.81 109 CYS A C 1
ATOM 860 O O . CYS A 1 109 ? 5.132 7.314 -10.173 1.00 95.81 109 CYS A O 1
ATOM 862 N N . VAL A 1 110 ? 3.195 6.628 -11.095 1.00 97.00 110 VAL A N 1
ATOM 863 C CA . VAL A 1 110 ? 3.417 5.190 -10.944 1.00 97.00 110 VAL A CA 1
ATOM 864 C C . VAL A 1 110 ? 3.290 4.561 -12.317 1.00 97.00 110 VAL A C 1
ATOM 866 O O . VAL A 1 110 ? 2.217 4.584 -12.919 1.00 97.00 110 VAL A O 1
ATOM 869 N N . THR A 1 111 ? 4.385 3.977 -12.783 1.00 96.50 111 THR A N 1
ATOM 870 C CA . THR A 1 111 ? 4.461 3.315 -14.082 1.00 96.50 111 THR A CA 1
ATOM 871 C C . THR A 1 111 ? 4.494 1.805 -13.886 1.00 96.50 111 THR A C 1
ATOM 873 O O . THR A 1 111 ? 5.184 1.301 -13.000 1.00 96.50 111 THR A O 1
ATOM 876 N N . ILE A 1 112 ? 3.769 1.072 -14.727 1.00 96.62 112 ILE A N 1
ATOM 877 C CA . ILE A 1 112 ? 3.857 -0.385 -14.840 1.00 96.62 112 ILE A CA 1
ATOM 878 C C . ILE A 1 112 ? 4.2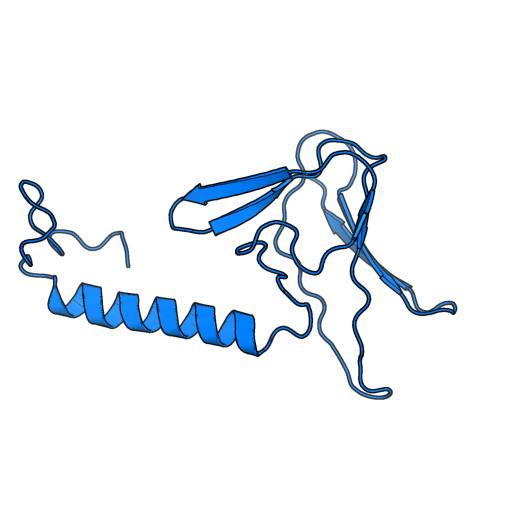96 -0.729 -16.255 1.00 96.62 112 ILE A C 1
ATOM 880 O O . ILE A 1 112 ? 3.785 -0.155 -17.214 1.00 96.62 112 ILE A O 1
ATOM 884 N N . HIS A 1 113 ? 5.256 -1.638 -16.396 1.00 94.12 113 HIS A N 1
ATOM 885 C CA . HIS A 1 113 ? 5.729 -2.046 -17.710 1.00 94.12 113 HIS A CA 1
ATOM 886 C C . HIS A 1 113 ? 6.239 -3.488 -17.731 1.00 94.12 113 HIS A C 1
ATOM 888 O O . HIS A 1 113 ? 6.577 -4.064 -16.695 1.00 94.12 113 HIS 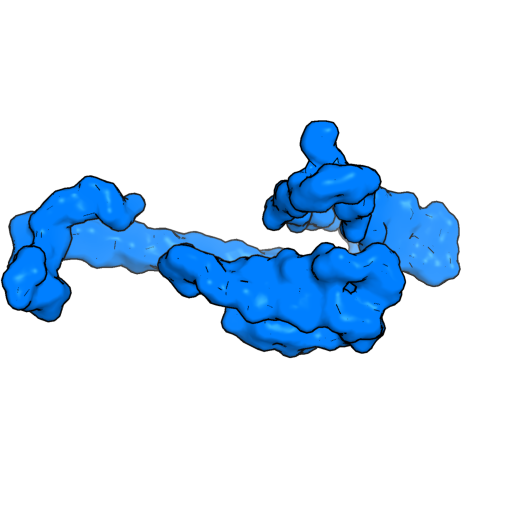A O 1
ATOM 894 N N . GLU A 1 114 ? 6.322 -4.052 -18.933 1.00 90.81 114 GLU A N 1
ATOM 895 C CA . GLU A 1 114 ? 7.058 -5.287 -19.224 1.00 90.81 114 GLU A CA 1
ATOM 896 C C . GLU A 1 114 ? 8.371 -4.960 -19.974 1.00 90.81 114 GLU A C 1
ATOM 898 O O . GLU A 1 114 ? 8.792 -3.805 -20.037 1.00 90.81 114 GLU A O 1
ATOM 903 N N . ILE A 1 115 ? 9.073 -5.971 -20.504 1.00 79.38 115 ILE A N 1
ATOM 904 C CA . ILE A 1 115 ? 10.354 -5.793 -21.228 1.00 79.38 115 ILE A CA 1
ATOM 905 C C . ILE A 1 115 ? 10.151 -5.094 -22.597 1.00 79.38 115 ILE A C 1
ATOM 907 O O . ILE A 1 115 ? 11.099 -4.553 -23.161 1.00 79.38 115 ILE A O 1
ATOM 911 N N . GLU A 1 116 ? 8.924 -5.081 -23.126 1.00 81.38 116 GLU A N 1
ATOM 912 C CA . GLU A 1 116 ? 8.563 -4.515 -24.436 1.00 81.38 116 GLU A CA 1
ATOM 913 C C . GLU A 1 116 ? 7.696 -3.239 -24.315 1.00 81.38 116 GLU A C 1
ATOM 915 O O . GLU A 1 116 ? 7.607 -2.626 -23.256 1.00 81.38 116 GLU A O 1
ATOM 920 N N . ASN A 1 117 ? 7.024 -2.833 -25.402 1.00 78.06 117 ASN A N 1
ATOM 921 C CA . ASN A 1 117 ? 6.200 -1.616 -25.512 1.00 78.06 117 ASN A CA 1
ATOM 922 C C . ASN A 1 117 ? 4.844 -1.696 -24.777 1.00 78.06 117 ASN A C 1
ATOM 924 O O . ASN A 1 117 ? 3.845 -1.154 -25.252 1.00 78.06 117 ASN A O 1
ATOM 928 N N . ASN A 1 118 ? 4.788 -2.395 -23.650 1.00 86.69 118 ASN A N 1
ATOM 929 C CA . ASN A 1 118 ? 3.587 -2.534 -22.839 1.00 86.69 118 ASN A CA 1
ATOM 930 C C . ASN A 1 118 ? 3.792 -1.775 -21.530 1.00 86.69 118 ASN A C 1
ATOM 932 O O . ASN A 1 118 ? 4.173 -2.369 -20.523 1.00 86.69 118 ASN A O 1
ATOM 936 N N . THR A 1 119 ? 3.597 -0.458 -21.595 1.00 92.56 119 THR A N 1
ATOM 937 C CA . THR A 1 119 ? 3.767 0.469 -20.475 1.00 92.56 119 THR A CA 1
ATOM 938 C C . THR A 1 119 ? 2.482 1.252 -20.268 1.00 92.56 119 THR A C 1
ATOM 940 O O . THR A 1 119 ? 1.928 1.784 -21.229 1.00 92.56 119 THR A O 1
ATOM 943 N N . ASP A 1 120 ? 2.048 1.355 -19.018 1.00 95.19 120 ASP A N 1
ATOM 944 C CA . ASP A 1 120 ? 0.924 2.195 -18.606 1.00 95.19 120 ASP A CA 1
ATOM 945 C C . ASP A 1 120 ? 1.314 3.035 -17.381 1.00 95.19 120 ASP A C 1
ATOM 947 O O . ASP A 1 120 ? 2.237 2.684 -16.636 1.00 95.19 120 ASP A O 1
ATOM 951 N N . GLU A 1 121 ? 0.634 4.161 -17.178 1.00 96.31 121 GLU A N 1
ATOM 952 C CA . GLU A 1 121 ? 0.988 5.158 -16.166 1.00 96.31 121 GLU A CA 1
ATOM 953 C C . GLU A 1 121 ? -0.226 5.690 -15.393 1.00 96.31 121 GLU A C 1
ATOM 955 O O . GLU A 1 121 ? -1.294 5.959 -15.940 1.00 96.31 121 GLU A O 1
ATOM 960 N N . LEU A 1 122 ? -0.034 5.901 -14.090 1.00 96.88 122 LEU A N 1
ATOM 961 C CA . LEU A 1 122 ? -0.948 6.646 -13.229 1.00 96.88 122 LEU A CA 1
ATOM 962 C C . LEU A 1 122 ? -0.259 7.922 -12.754 1.00 96.88 122 LEU A C 1
ATOM 964 O O . LEU A 1 122 ? 0.732 7.860 -12.024 1.00 96.88 122 LEU A O 1
ATOM 968 N N . LYS A 1 123 ? -0.814 9.070 -13.143 1.00 96.44 123 LYS A N 1
ATOM 969 C CA . LYS A 1 123 ? -0.288 10.400 -12.820 1.00 96.44 123 LYS A CA 1
ATOM 970 C C . LYS A 1 123 ? -1.098 11.094 -11.729 1.00 96.44 123 LYS A 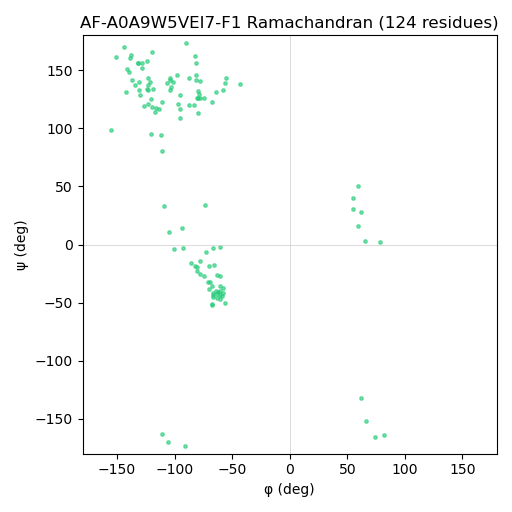C 1
ATOM 972 O O . LYS A 1 123 ? -2.323 10.994 -11.689 1.00 96.44 123 LYS A O 1
ATOM 977 N N . PHE A 1 124 ? -0.394 11.827 -10.871 1.00 94.25 124 PHE A N 1
ATOM 978 C CA . PHE A 1 124 ? -0.929 12.590 -9.747 1.00 94.25 124 PHE A CA 1
ATOM 979 C C . PHE A 1 124 ? -0.449 14.036 -9.838 1.00 94.25 124 PHE A C 1
ATOM 981 O O . P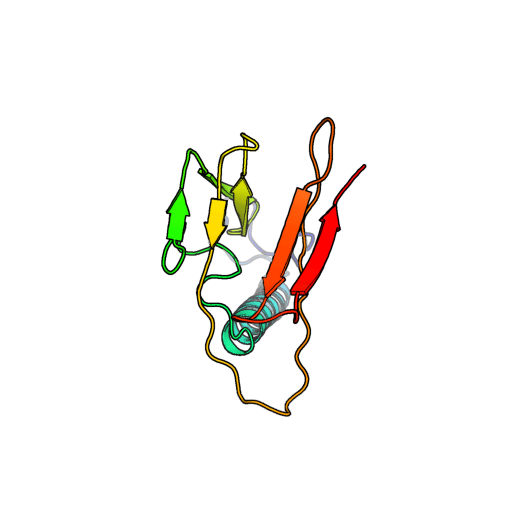HE A 1 124 ? 0.750 14.298 -9.765 1.00 94.25 124 PHE A O 1
ATOM 988 N N . SER A 1 125 ? -1.380 14.974 -9.943 1.00 92.94 125 SER A N 1
ATOM 989 C CA . SER A 1 125 ? -1.130 16.415 -9.884 1.00 92.94 125 SER A CA 1
ATOM 990 C C . SER A 1 125 ? -2.221 17.085 -9.047 1.00 92.94 125 SER A C 1
ATOM 992 O O . SER A 1 125 ? -3.271 16.482 -8.813 1.00 92.94 125 SER A O 1
ATOM 994 N N . ASN A 1 126 ? -1.971 18.317 -8.604 1.00 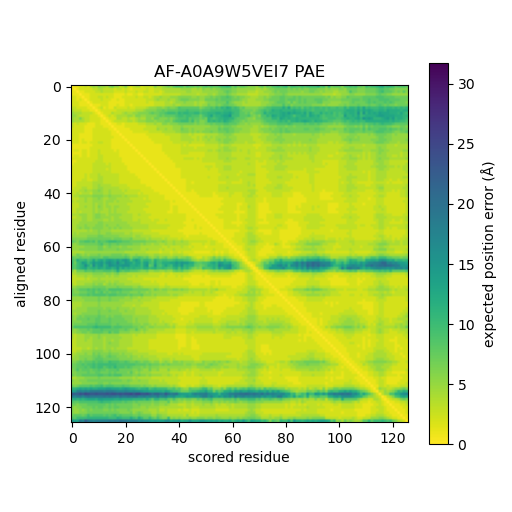84.00 126 ASN A N 1
ATOM 995 C CA . ASN A 1 126 ? -2.965 19.157 -7.924 1.00 84.00 126 ASN A CA 1
ATOM 996 C C . ASN A 1 126 ? -3.659 20.123 -8.881 1.00 84.00 126 ASN A C 1
ATOM 998 O O . ASN A 1 126 ? -3.044 20.464 -9.917 1.00 84.00 126 ASN A O 1
#

Sequence (126 aa):
VHSIREAYLPELSVIPGVNAAIFEELEGRIFTAFSLYDARNVIKNGDFNNGLSCWNVKGHVDVEEQNNQRSVLVVPEWEAEVSQEVRVCPGRGYILRVTAYKEGYGEGCVTIHEIENNTDELKFSN

Nearest PDB structures (foldseek):
  4w8j-assembly1_A-2  TM=1.002E+00  e=1.146E-15  Bacillus thuringiensis serovar kurstaki str. HD73
  8w7n-assembly1_A  TM=9.818E-01  e=5.002E-15  Bacillus thuringiensis
  4nzd-assembly1_A  TM=2.822E-01  e=4.707E+00  Homo sapiens

Foldseek 3Di:
DVVDPQCADPVDRVHGGPCVVVVVVVVVVVVVVVVVVQVPDQQHCLQCLVPLPQKDKDDDKGWDQDPPSRIDIGDPDPRIDIDHDGDDDPPDDDDDDDDDADDDDDWDKDWDDDPDPRIDIDIHDD

Radius of gyration: 19.24 Å; Cα contacts (8 Å, |Δi|>4): 145; chains: 1; bounding box: 39×36×58 Å

InterPro domains:
  IPR008979 Galactose-binding-like domain superfamily [SSF49785] (43-118)
  IPR048645 Cry1Ac-like, domain VII [PF21463] (47-126)

Organism: NCBI:txid1053215

pLDDT: mean 94.5, std 5.19, range [68.38, 98.56]

Mean predicted aligned error: 4.36 Å

Solvent-accessible surface area (backbone atoms only — not comparable to full-atom values): 8194 Å² total; per-residue (Å²): 116,92,82,61,69,50,30,36,35,90,93,46,69,85,43,76,30,94,33,24,72,68,45,53,57,51,47,53,51,50,53,51,49,51,54,54,55,55,73,71,45,82,58,65,57,76,58,28,74,66,46,67,51,78,49,48,75,42,72,63,70,49,64,48,80,44,84,91,82,38,33,40,80,44,75,84,4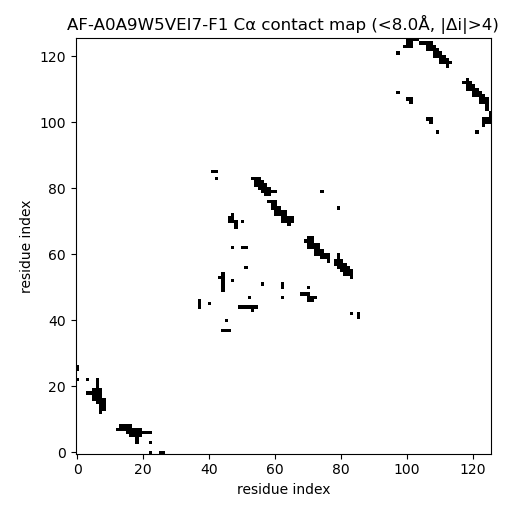8,89,83,38,44,80,47,68,92,73,92,78,65,88,96,60,91,81,84,91,83,87,91,83,81,48,76,81,82,72,70,44,76,51,76,51,68,60,100,63,100,53,67,52,75,49,79,32,62,121